Protein AF-A0A359F257-F1 (afdb_monomer_lite)

Foldseek 3Di:
DVLLQDWDKDWDWDQDPPRDIDIDIDTHDPDPSNVVVCVVVPVPVVVVVVVVVVVVVPD

Sequence (59 aa):
GAGDLAFTARIEMQEAPGGSTHYRAVAMHATEAACSQHAEMGFADGWGAALDQLVALMG

Structure (mmCIF, N/CA/C/O backbone):
data_AF-A0A359F257-F1
#
_entry.id   AF-A0A359F257-F1
#
loop_
_atom_site.group_PDB
_atom_site.id
_atom_site.type_symbol
_atom_site.label_atom_id
_atom_site.label_alt_id
_atom_site.label_comp_id
_atom_site.label_asym_id
_atom_site.label_entity_id
_atom_site.label_seq_id
_atom_site.pdbx_PDB_ins_code
_atom_site.Cartn_x
_atom_site.Cartn_y
_atom_site.Cartn_z
_atom_site.occupancy
_atom_site.B_iso_or_equiv
_atom_site.auth_seq_id
_atom_site.auth_comp_id
_atom_site.auth_asym_id
_atom_site.auth_atom_id
_atom_site.pdbx_PDB_model_num
ATOM 1 N N . GLY A 1 1 ? 13.357 -3.433 -15.963 1.00 46.00 1 GLY A N 1
ATOM 2 C CA . GLY A 1 1 ? 14.088 -4.374 -15.063 1.00 46.00 1 GLY A CA 1
ATOM 3 C C . GLY A 1 1 ? 13.787 -3.994 -13.623 1.00 46.00 1 GLY A C 1
ATOM 4 O O . GLY A 1 1 ? 13.223 -2.932 -13.451 1.00 46.00 1 GLY A O 1
ATOM 5 N N . ALA A 1 2 ? 14.127 -4.781 -12.594 1.00 51.12 2 ALA A N 1
ATOM 6 C CA . ALA A 1 2 ? 13.684 -4.554 -11.196 1.00 51.12 2 ALA A CA 1
ATOM 7 C C . ALA A 1 2 ? 13.856 -3.118 -10.618 1.00 51.12 2 AL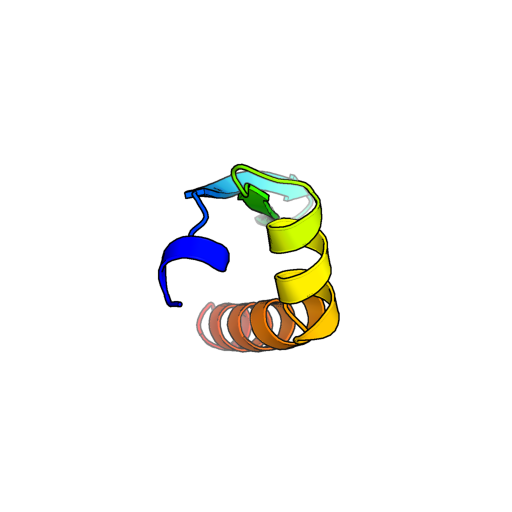A A C 1
ATOM 9 O O . ALA A 1 2 ? 13.217 -2.788 -9.625 1.00 51.12 2 ALA A O 1
ATOM 10 N N . GLY A 1 3 ? 14.666 -2.253 -11.243 1.00 58.62 3 GLY A N 1
ATOM 11 C CA . GLY A 1 3 ? 14.755 -0.822 -10.928 1.00 58.62 3 GLY A CA 1
ATOM 12 C C . GLY A 1 3 ? 13.517 0.023 -11.270 1.00 58.62 3 GLY A C 1
ATOM 13 O O . GLY A 1 3 ? 13.362 1.085 -10.678 1.00 58.62 3 GLY A O 1
ATOM 14 N N . ASP A 1 4 ? 12.617 -0.435 -12.148 1.00 73.25 4 ASP A N 1
ATOM 15 C CA . ASP A 1 4 ? 11.446 0.354 -12.571 1.00 73.25 4 ASP A CA 1
ATOM 16 C C . ASP A 1 4 ? 10.312 0.366 -11.531 1.00 73.25 4 ASP A C 1
ATOM 18 O O . ASP A 1 4 ? 9.456 1.236 -11.586 1.00 73.25 4 ASP A O 1
ATOM 22 N N . LEU A 1 5 ? 10.303 -0.555 -10.559 1.00 88.62 5 LEU A N 1
ATOM 23 C CA . LEU A 1 5 ? 9.227 -0.669 -9.559 1.00 88.62 5 LEU A CA 1
ATOM 24 C C . LEU A 1 5 ? 9.670 -0.366 -8.128 1.00 88.62 5 LEU A C 1
ATOM 26 O O . LEU A 1 5 ? 8.851 -0.434 -7.215 1.00 88.62 5 LEU A O 1
ATOM 30 N N . ALA A 1 6 ? 10.941 -0.033 -7.904 1.00 94.62 6 ALA A N 1
ATOM 31 C CA . ALA A 1 6 ? 11.406 0.324 -6.570 1.00 94.62 6 ALA A CA 1
ATOM 32 C C . ALA A 1 6 ? 10.618 1.534 -6.028 1.00 94.62 6 ALA A C 1
ATOM 34 O O . ALA A 1 6 ? 10.381 2.513 -6.742 1.00 94.62 6 ALA A O 1
ATOM 35 N N . PHE A 1 7 ? 10.225 1.465 -4.757 1.00 95.69 7 PHE A N 1
ATOM 36 C CA . PHE A 1 7 ? 9.551 2.553 -4.055 1.00 95.69 7 PHE A CA 1
ATOM 37 C C . PHE A 1 7 ? 10.009 2.649 -2.605 1.00 95.69 7 PHE A C 1
ATOM 39 O O . PHE A 1 7 ? 10.452 1.671 -2.003 1.00 95.69 7 PHE A O 1
ATOM 46 N N . THR A 1 8 ? 9.839 3.836 -2.031 1.00 97.69 8 THR A N 1
ATOM 47 C CA . THR A 1 8 ? 9.919 4.045 -0.584 1.00 97.69 8 THR A CA 1
ATOM 48 C C . THR A 1 8 ? 8.511 3.981 -0.008 1.00 97.69 8 THR A C 1
ATOM 50 O O . THR A 1 8 ? 7.629 4.725 -0.441 1.00 97.69 8 THR A O 1
ATOM 53 N N . ALA A 1 9 ? 8.294 3.112 0.977 1.00 97.56 9 ALA A N 1
ATOM 54 C CA . ALA A 1 9 ? 7.035 3.048 1.710 1.00 97.56 9 ALA A CA 1
ATOM 55 C C . ALA A 1 9 ? 7.037 4.047 2.875 1.00 97.56 9 ALA A C 1
ATOM 57 O O . ALA A 1 9 ? 7.996 4.108 3.646 1.00 97.56 9 ALA A O 1
ATOM 58 N N . ARG A 1 10 ? 5.943 4.792 3.045 1.00 98.44 10 ARG A N 1
ATOM 59 C CA . ARG A 1 10 ? 5.661 5.573 4.254 1.00 98.44 10 ARG A CA 1
ATOM 60 C C . ARG A 1 10 ? 4.402 5.032 4.913 1.00 98.44 10 ARG A C 1
ATOM 62 O O . ARG A 1 10 ? 3.334 5.078 4.309 1.00 98.44 10 ARG A O 1
ATOM 69 N N . ILE A 1 11 ? 4.547 4.536 6.138 1.00 98.00 11 ILE A N 1
ATOM 70 C CA . ILE A 1 11 ? 3.444 4.035 6.958 1.00 98.00 11 ILE A CA 1
ATOM 71 C C . ILE A 1 11 ? 3.205 5.026 8.089 1.00 98.00 11 ILE A C 1
ATOM 73 O O . ILE A 1 11 ? 4.113 5.334 8.858 1.00 98.00 11 ILE A O 1
ATOM 77 N N . GLU A 1 12 ? 1.988 5.542 8.164 1.00 98.31 12 GLU A N 1
ATOM 78 C CA . GLU A 1 12 ? 1.553 6.500 9.169 1.00 98.31 12 GLU A CA 1
ATOM 79 C C . GLU A 1 12 ? 0.446 5.863 10.003 1.00 98.31 12 GLU A C 1
ATOM 81 O O . GLU A 1 12 ? -0.475 5.245 9.468 1.00 98.31 12 GLU A O 1
ATOM 86 N N . MET A 1 13 ? 0.543 6.028 11.318 1.00 97.69 13 MET A N 1
ATOM 87 C CA . MET A 1 13 ? -0.435 5.542 12.282 1.00 97.69 13 MET A CA 1
ATOM 88 C C . MET A 1 13 ? -0.791 6.696 13.206 1.00 97.69 13 MET A C 1
ATOM 90 O O . MET A 1 13 ? 0.096 7.373 13.726 1.00 97.69 13 MET A O 1
ATOM 94 N N . GLN A 1 14 ? -2.084 6.947 13.363 1.00 98.12 14 GLN A N 1
ATOM 95 C CA . GLN A 1 14 ? -2.611 8.003 14.219 1.00 98.12 14 GLN A CA 1
ATOM 96 C C . GLN A 1 14 ? -3.722 7.428 15.085 1.00 98.12 14 GLN A C 1
ATOM 98 O O . GLN A 1 14 ? -4.467 6.553 14.638 1.00 98.12 14 GLN A O 1
ATOM 103 N N . GLU A 1 15 ? -3.845 7.927 16.309 1.00 97.81 15 GLU A N 1
ATOM 104 C CA . GLU A 1 15 ? -4.973 7.578 17.167 1.00 97.81 15 GLU A CA 1
ATOM 105 C C . GLU A 1 15 ? -6.292 7.964 16.488 1.00 97.81 15 GLU A C 1
ATOM 107 O O . GLU A 1 15 ? -6.421 9.040 15.899 1.00 97.81 15 GLU A O 1
ATOM 112 N N . ALA A 1 16 ? -7.277 7.076 16.576 1.00 96.62 16 ALA A N 1
ATOM 113 C CA . ALA A 1 16 ? -8.624 7.300 16.083 1.00 96.62 16 ALA A CA 1
ATOM 114 C C . ALA A 1 16 ? -9.656 7.010 17.191 1.00 96.62 16 ALA A C 1
ATOM 116 O O . ALA A 1 16 ? -9.354 6.322 18.174 1.00 96.62 16 ALA A O 1
ATOM 117 N N . PRO A 1 17 ? -10.886 7.552 17.081 1.00 96.62 17 PRO A N 1
ATOM 118 C CA . PRO A 1 17 ? -11.914 7.375 18.101 1.00 96.62 17 PRO A CA 1
ATOM 119 C C . PRO A 1 17 ? -12.169 5.904 18.452 1.00 96.62 17 PRO A C 1
ATOM 121 O O . PRO A 1 17 ? -12.034 5.010 17.615 1.00 96.62 17 PRO A O 1
ATOM 124 N N . GLY A 1 18 ? -12.562 5.655 19.703 1.00 95.12 18 GLY A N 1
ATOM 125 C CA . GLY A 1 18 ? -12.885 4.304 20.171 1.00 95.12 18 GLY A CA 1
ATOM 126 C C . GLY A 1 18 ? -11.673 3.384 20.345 1.00 95.12 18 GLY A C 1
ATOM 127 O O . GLY A 1 18 ? -11.839 2.172 20.291 1.00 95.12 18 GLY A O 1
ATOM 128 N N . GLY A 1 19 ? -10.468 3.939 20.531 1.00 92.94 19 GLY A N 1
ATOM 129 C CA . GLY A 1 19 ? -9.239 3.150 20.688 1.00 92.94 19 GLY A CA 1
ATOM 130 C C . GLY A 1 19 ? -8.760 2.495 19.390 1.00 92.94 19 GLY A C 1
ATOM 131 O O . GLY A 1 19 ? -7.967 1.560 19.432 1.00 92.94 19 GLY A O 1
ATOM 132 N N . SER A 1 20 ? -9.256 2.965 18.243 1.00 94.31 20 SER A N 1
ATOM 133 C CA . SER A 1 20 ? -8.840 2.491 16.925 1.00 94.31 20 SER A CA 1
ATOM 134 C C . SER A 1 20 ? -7.610 3.257 16.421 1.00 94.31 20 SER A C 1
ATOM 136 O O . SER A 1 20 ? -7.143 4.212 17.043 1.00 94.31 20 SER A O 1
ATOM 138 N N . THR A 1 21 ? -7.054 2.831 15.287 1.00 96.62 21 THR A N 1
ATOM 139 C CA . THR A 1 21 ? -5.912 3.491 14.642 1.00 96.62 21 THR A CA 1
ATOM 140 C C . THR A 1 21 ? -6.268 3.847 13.208 1.00 96.62 21 THR A C 1
ATOM 142 O O . THR A 1 21 ? -6.670 2.985 12.429 1.00 96.62 21 THR A O 1
ATOM 145 N N . HIS A 1 22 ? -6.082 5.111 12.837 1.00 97.44 22 HIS A N 1
ATOM 146 C CA . HIS A 1 22 ? -6.102 5.520 11.442 1.00 97.44 22 HIS A CA 1
ATOM 147 C C . HIS A 1 22 ? -4.760 5.154 10.802 1.00 97.44 22 HIS A C 1
ATOM 149 O O . HIS A 1 22 ? -3.728 5.772 11.079 1.00 97.44 22 HIS A O 1
ATOM 155 N N . TYR A 1 23 ? -4.783 4.125 9.960 1.00 97.44 23 TYR A N 1
ATOM 156 C CA . TYR A 1 23 ? -3.627 3.623 9.22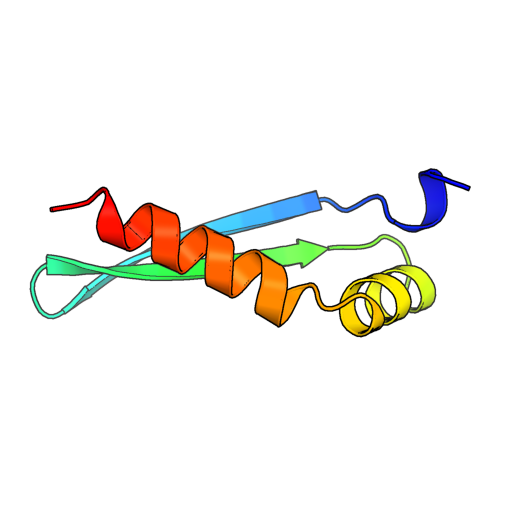8 1.00 97.44 23 TYR A CA 1
ATOM 157 C C . TYR A 1 23 ? -3.589 4.212 7.815 1.00 97.44 23 TYR A C 1
ATOM 159 O O . TYR A 1 23 ? -4.584 4.172 7.090 1.00 97.44 23 TYR A O 1
ATOM 167 N N . ARG A 1 24 ? -2.428 4.721 7.392 1.00 97.50 24 ARG A N 1
ATOM 168 C CA . ARG A 1 24 ? -2.198 5.195 6.022 1.00 97.50 24 ARG A CA 1
ATOM 169 C C . ARG A 1 24 ? -0.870 4.673 5.487 1.00 97.50 24 ARG A C 1
ATOM 171 O O . ARG A 1 24 ? 0.178 4.920 6.075 1.00 97.50 24 ARG A O 1
ATOM 178 N N . ALA A 1 25 ? -0.917 4.013 4.333 1.00 97.50 25 ALA A N 1
ATOM 179 C CA . ALA A 1 25 ? 0.261 3.584 3.588 1.00 97.50 25 ALA A CA 1
ATOM 180 C C . ALA A 1 25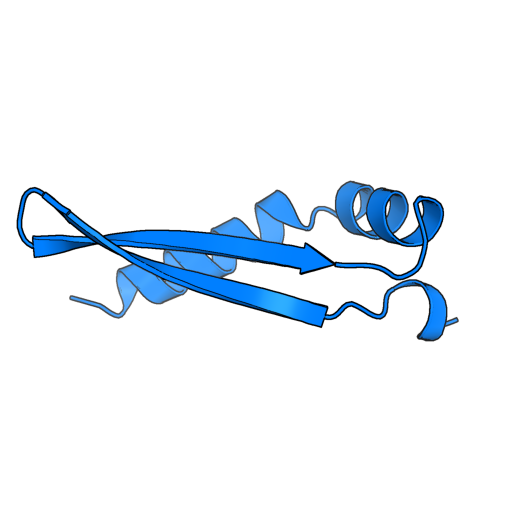 ? 0.408 4.394 2.296 1.00 97.50 25 ALA A C 1
ATOM 182 O O . ALA A 1 25 ? -0.563 4.612 1.574 1.00 97.50 25 ALA A O 1
ATOM 183 N N . VAL A 1 26 ? 1.630 4.835 2.001 1.00 97.19 26 VAL A N 1
ATOM 184 C CA . VAL A 1 26 ? 1.975 5.550 0.766 1.00 97.19 26 VAL A CA 1
ATOM 185 C C . VAL A 1 26 ? 3.189 4.881 0.128 1.00 97.19 26 VAL A C 1
ATOM 187 O O . VAL A 1 26 ? 4.249 4.821 0.749 1.00 97.19 26 VAL A O 1
ATOM 190 N N . ALA A 1 27 ? 3.051 4.411 -1.113 1.00 97.00 27 ALA A N 1
ATOM 191 C CA . ALA A 1 27 ? 4.166 3.955 -1.940 1.00 97.00 27 ALA A CA 1
ATOM 192 C C . ALA A 1 27 ? 4.652 5.112 -2.825 1.00 97.00 27 ALA A C 1
ATOM 194 O O . ALA A 1 27 ? 3.896 5.644 -3.635 1.00 97.00 27 ALA A O 1
ATOM 195 N N . MET A 1 28 ? 5.903 5.535 -2.644 1.00 97.19 28 MET A N 1
ATOM 196 C CA . MET A 1 28 ? 6.491 6.663 -3.371 1.00 97.19 28 MET A CA 1
ATOM 197 C C . MET A 1 28 ? 7.519 6.156 -4.380 1.00 97.19 28 MET A C 1
ATOM 199 O O . MET A 1 28 ? 8.580 5.662 -3.993 1.0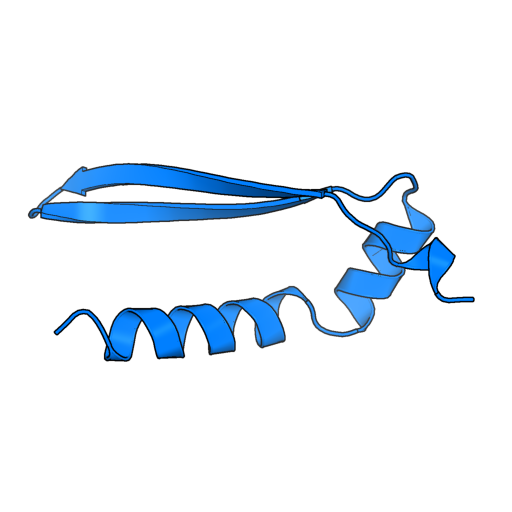0 97.19 28 MET A O 1
ATOM 203 N N . HIS A 1 29 ? 7.204 6.302 -5.663 1.00 96.50 29 HIS A N 1
ATOM 204 C CA . HIS A 1 29 ? 8.088 5.946 -6.770 1.00 96.50 29 HIS A CA 1
ATOM 205 C C . HIS A 1 29 ? 8.889 7.156 -7.261 1.00 96.50 29 HIS A C 1
ATOM 207 O O . HIS A 1 29 ? 8.481 8.303 -7.087 1.00 96.50 29 HIS A O 1
ATOM 213 N N . ALA A 1 30 ? 10.023 6.893 -7.912 1.00 95.75 30 ALA A N 1
ATOM 214 C CA . ALA A 1 30 ? 10.869 7.939 -8.487 1.00 95.75 30 ALA A CA 1
ATOM 215 C C . ALA A 1 30 ? 10.269 8.585 -9.750 1.00 95.75 30 ALA A C 1
ATOM 217 O O . ALA A 1 30 ? 10.632 9.708 -10.094 1.00 95.75 30 ALA A O 1
ATOM 218 N N . THR A 1 31 ? 9.375 7.883 -10.454 1.00 95.00 31 THR A N 1
ATOM 219 C CA . THR A 1 31 ? 8.749 8.351 -11.696 1.00 95.00 31 THR A CA 1
ATOM 220 C C . THR A 1 31 ? 7.256 8.042 -11.714 1.00 95.00 31 THR A C 1
ATOM 222 O O . THR A 1 31 ? 6.778 7.128 -11.040 1.00 95.00 31 THR A O 1
ATOM 225 N N . GLU A 1 32 ? 6.516 8.797 -12.524 1.00 95.75 32 GLU A N 1
ATOM 226 C CA . GLU A 1 32 ? 5.088 8.566 -12.747 1.00 95.75 32 GLU A CA 1
ATOM 227 C C . GLU A 1 32 ? 4.830 7.218 -13.430 1.00 95.75 32 GLU A C 1
ATOM 229 O O . GLU A 1 32 ? 3.962 6.475 -12.990 1.00 95.75 32 GLU A O 1
ATOM 234 N N . ALA A 1 33 ? 5.633 6.852 -14.435 1.00 95.19 33 ALA A N 1
ATOM 235 C CA . ALA A 1 33 ? 5.491 5.576 -15.140 1.00 95.19 33 ALA A CA 1
ATOM 236 C C . ALA A 1 33 ? 5.626 4.367 -14.197 1.00 95.19 33 ALA A C 1
ATOM 238 O O . ALA A 1 33 ? 4.832 3.435 -14.282 1.00 95.19 33 ALA A O 1
ATOM 239 N N . ALA A 1 34 ? 6.583 4.412 -13.265 1.00 95.44 34 ALA A N 1
ATOM 240 C CA . ALA A 1 34 ? 6.756 3.395 -12.229 1.00 95.44 34 ALA A CA 1
ATOM 241 C C . ALA A 1 34 ? 5.541 3.308 -11.290 1.00 95.44 34 ALA A C 1
ATOM 243 O O . ALA A 1 34 ? 5.080 2.216 -10.962 1.00 95.44 34 ALA A O 1
ATOM 244 N N . CYS A 1 35 ? 5.011 4.467 -10.882 1.00 95.81 35 CYS A N 1
ATOM 245 C CA . CYS A 1 35 ? 3.818 4.555 -10.043 1.00 95.81 35 CYS A CA 1
ATOM 246 C C . CYS A 1 35 ? 2.592 3.953 -10.744 1.00 95.81 35 CYS A C 1
ATOM 248 O O . CYS A 1 35 ? 1.926 3.089 -10.176 1.00 95.81 35 CYS A O 1
ATOM 250 N N . SER A 1 36 ? 2.334 4.351 -11.994 1.00 96.25 36 SER A N 1
ATOM 251 C CA . SER A 1 36 ? 1.223 3.829 -12.794 1.00 96.25 36 SER A CA 1
ATOM 252 C C . SER A 1 36 ? 1.364 2.332 -13.036 1.00 96.25 36 SER A C 1
ATOM 254 O O . SER A 1 36 ? 0.405 1.599 -12.827 1.00 96.25 36 SER A O 1
ATOM 256 N N . GLN A 1 37 ? 2.565 1.853 -13.373 1.00 96.38 37 GLN A N 1
ATOM 257 C CA . GLN A 1 37 ? 2.812 0.423 -13.550 1.00 96.38 37 GLN A CA 1
ATOM 258 C C . GLN A 1 37 ? 2.510 -0.368 -12.269 1.00 96.38 37 GLN A C 1
ATOM 260 O O . GLN A 1 37 ? 1.848 -1.402 -12.322 1.00 96.38 37 GLN A O 1
ATOM 265 N N . HIS A 1 38 ? 2.961 0.109 -11.106 1.00 95.94 38 HIS A N 1
ATOM 266 C CA . HIS A 1 38 ? 2.687 -0.557 -9.832 1.00 95.94 38 HIS A CA 1
ATOM 267 C C . HIS A 1 38 ? 1.193 -0.522 -9.465 1.00 95.94 38 HIS A C 1
ATOM 269 O O . HIS A 1 38 ? 0.661 -1.499 -8.934 1.00 95.94 38 HIS A O 1
ATOM 275 N N . ALA A 1 39 ? 0.497 0.572 -9.787 1.00 95.94 39 ALA A N 1
ATOM 276 C CA . ALA A 1 39 ? -0.948 0.675 -9.613 1.00 95.94 39 ALA A CA 1
ATOM 277 C C . ALA A 1 39 ? -1.706 -0.308 -10.525 1.00 95.94 39 ALA A C 1
ATOM 279 O O . ALA A 1 39 ? -2.575 -1.028 -10.039 1.00 95.94 39 ALA A O 1
ATOM 280 N N . GLU A 1 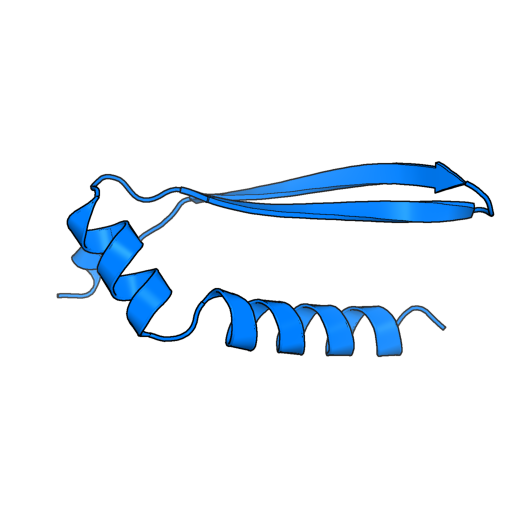40 ? -1.335 -0.402 -11.806 1.00 97.06 40 GLU A N 1
ATOM 281 C CA . GLU A 1 40 ? -1.905 -1.339 -12.790 1.00 97.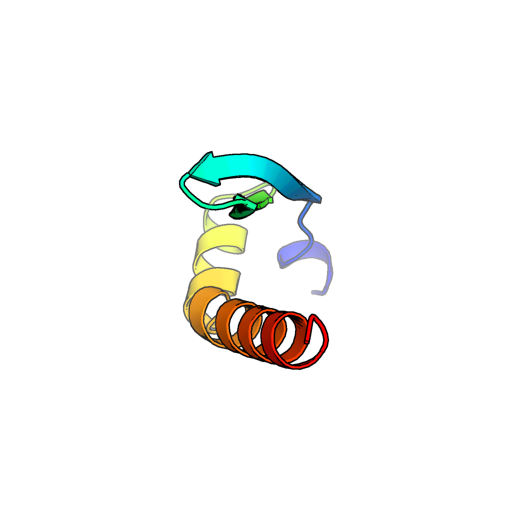06 40 GLU A CA 1
ATOM 282 C C . GLU A 1 40 ? -1.671 -2.807 -12.414 1.00 97.06 40 GLU A C 1
ATOM 284 O O . GLU A 1 40 ? -2.510 -3.661 -12.693 1.00 97.06 40 GLU A O 1
ATOM 289 N N . MET A 1 41 ? -0.563 -3.108 -11.731 1.00 96.38 41 MET A N 1
ATOM 290 C CA . MET A 1 41 ? -0.305 -4.433 -11.159 1.00 96.38 41 MET A CA 1
ATOM 291 C C . MET A 1 41 ? -1.239 -4.796 -9.992 1.00 96.38 41 MET A C 1
ATOM 293 O O . MET A 1 41 ? -1.244 -5.952 -9.572 1.00 96.38 41 MET A O 1
ATOM 297 N N . GLY A 1 42 ? -2.011 -3.843 -9.460 1.00 96.62 42 GLY A N 1
ATOM 298 C CA . GLY A 1 42 ? -2.967 -4.077 -8.378 1.00 96.62 42 GLY A CA 1
ATOM 299 C C . GLY A 1 42 ? -2.424 -3.776 -6.981 1.00 96.62 42 GLY A C 1
ATOM 300 O O . GLY A 1 42 ? -2.807 -4.450 -6.025 1.00 96.62 42 GLY A O 1
ATOM 301 N N . PHE A 1 43 ? -1.543 -2.775 -6.829 1.00 95.56 43 PHE A N 1
ATOM 302 C CA . PHE A 1 43 ? -0.992 -2.394 -5.517 1.00 95.56 43 PHE A CA 1
ATOM 303 C C . PHE A 1 43 ? -2.074 -2.189 -4.445 1.00 95.56 43 PHE A C 1
ATOM 305 O O . PHE A 1 43 ? -1.916 -2.682 -3.334 1.00 95.56 43 PHE A O 1
ATOM 312 N N . ALA A 1 44 ? -3.171 -1.492 -4.764 1.00 95.56 44 ALA A N 1
ATOM 313 C CA . ALA A 1 44 ? -4.229 -1.207 -3.793 1.00 95.56 44 ALA A CA 1
ATOM 314 C C . ALA A 1 44 ? -4.911 -2.487 -3.283 1.00 95.56 44 ALA A C 1
ATOM 316 O O . ALA A 1 44 ? -5.066 -2.651 -2.075 1.00 95.56 44 ALA A O 1
ATOM 317 N N . ASP A 1 45 ? -5.244 -3.411 -4.185 1.00 97.94 45 ASP A N 1
ATOM 318 C CA . ASP A 1 45 ? -5.894 -4.676 -3.833 1.00 97.94 45 ASP A CA 1
ATOM 319 C C . ASP A 1 45 ? -4.940 -5.589 -3.054 1.00 97.94 45 ASP A C 1
ATOM 321 O O . ASP A 1 45 ? -5.299 -6.144 -2.015 1.00 97.94 45 ASP A O 1
ATOM 325 N N . GLY A 1 46 ? -3.690 -5.707 -3.514 1.00 97.75 46 GLY A N 1
ATOM 326 C CA . GLY A 1 46 ? -2.673 -6.527 -2.857 1.00 97.75 46 GLY A CA 1
ATOM 327 C C . GLY A 1 46 ? -2.285 -5.998 -1.474 1.00 97.75 46 GLY A C 1
ATOM 328 O O . GLY A 1 46 ? -2.194 -6.768 -0.517 1.00 97.75 46 GLY A O 1
ATOM 329 N N . TRP A 1 47 ? -2.092 -4.682 -1.344 1.00 97.75 47 TRP A N 1
ATOM 330 C CA . TRP A 1 47 ? -1.799 -4.048 -0.059 1.00 97.75 47 TRP A CA 1
ATOM 331 C C . TRP A 1 47 ? -3.004 -4.100 0.883 1.00 97.75 47 TRP A C 1
ATOM 333 O O . TRP A 1 47 ? -2.832 -4.345 2.076 1.00 97.75 47 TRP A O 1
ATOM 343 N N . GLY A 1 48 ? -4.219 -3.926 0.352 1.00 97.50 48 GLY A N 1
ATOM 344 C CA . GLY A 1 48 ? -5.468 -4.088 1.094 1.00 97.50 48 GLY A CA 1
ATOM 345 C C . GLY A 1 48 ? -5.596 -5.486 1.694 1.00 97.50 48 GLY A C 1
ATOM 346 O O . GLY A 1 48 ? -5.779 -5.612 2.899 1.00 97.50 48 GLY A O 1
ATOM 347 N N . ALA A 1 49 ? -5.366 -6.535 0.901 1.00 98.44 49 ALA A N 1
ATOM 348 C CA . ALA A 1 49 ? -5.399 -7.913 1.390 1.00 98.44 49 ALA A CA 1
ATOM 349 C C . ALA A 1 49 ? -4.353 -8.185 2.490 1.00 98.44 49 ALA A C 1
ATOM 351 O O . ALA A 1 49 ? -4.637 -8.889 3.460 1.00 98.44 49 ALA A O 1
ATOM 352 N N . ALA A 1 50 ? -3.147 -7.621 2.369 1.00 97.94 50 ALA A N 1
ATOM 353 C CA . ALA A 1 50 ? -2.126 -7.718 3.414 1.00 97.94 50 ALA A CA 1
ATOM 354 C C . ALA A 1 50 ? -2.534 -6.969 4.697 1.00 97.94 50 ALA A C 1
ATOM 356 O O . ALA A 1 50 ? -2.288 -7.453 5.804 1.00 97.94 50 ALA A O 1
ATOM 357 N N . LEU A 1 51 ? -3.180 -5.805 4.567 1.00 97.38 51 LEU A N 1
ATOM 358 C CA . LEU A 1 51 ? -3.711 -5.057 5.705 1.00 97.38 51 LEU A CA 1
ATOM 359 C C . LEU A 1 51 ? -4.854 -5.814 6.395 1.00 97.38 51 LEU A C 1
ATOM 361 O O . LEU A 1 51 ? -4.862 -5.891 7.620 1.00 97.38 51 LEU A O 1
ATOM 365 N N . ASP A 1 52 ? -5.764 -6.429 5.638 1.00 97.69 52 ASP A N 1
ATOM 366 C CA . ASP A 1 52 ? -6.842 -7.260 6.188 1.00 97.69 52 ASP A CA 1
ATOM 367 C C . ASP A 1 52 ? -6.281 -8.433 7.005 1.00 97.69 52 ASP A C 1
ATOM 369 O O . ASP A 1 52 ? -6.751 -8.716 8.109 1.00 97.69 52 ASP A O 1
ATOM 373 N N . GLN A 1 53 ? -5.224 -9.083 6.505 1.00 98.38 53 GLN A N 1
ATOM 374 C CA . GLN A 1 53 ? -4.513 -10.135 7.238 1.00 98.38 53 GLN A CA 1
ATOM 375 C C . GLN A 1 53 ? -3.899 -9.613 8.542 1.00 98.38 53 GLN A C 1
ATOM 377 O O . GLN A 1 53 ? -4.007 -10.279 9.570 1.00 98.38 53 GLN A O 1
ATOM 382 N N . LEU A 1 54 ? -3.279 -8.428 8.524 1.00 96.56 54 LEU A N 1
ATOM 383 C CA . LEU A 1 54 ? -2.751 -7.797 9.735 1.00 96.56 54 LEU A CA 1
ATOM 384 C C . LEU A 1 54 ? -3.869 -7.519 10.747 1.00 96.56 54 LEU A C 1
ATOM 386 O O . LEU A 1 54 ? -3.723 -7.862 11.917 1.00 96.56 54 LEU A O 1
ATOM 390 N N . VAL A 1 55 ? -4.990 -6.940 10.309 1.00 95.81 55 VAL A N 1
ATOM 391 C CA . VAL A 1 55 ? -6.142 -6.646 11.176 1.00 95.81 55 VAL A CA 1
ATOM 392 C C . VAL A 1 55 ? -6.695 -7.924 11.808 1.00 95.81 55 VAL A C 1
ATOM 394 O O . VAL A 1 55 ? -6.980 -7.928 13.003 1.00 95.81 55 VAL A O 1
ATOM 397 N N . ALA A 1 56 ? -6.770 -9.026 11.058 1.00 96.69 56 ALA A N 1
ATOM 398 C CA . ALA A 1 56 ? -7.209 -10.319 11.583 1.00 96.69 56 ALA A CA 1
ATOM 399 C C . ALA A 1 56 ? -6.296 -10.883 12.693 1.00 96.69 56 ALA A C 1
ATOM 401 O O . ALA A 1 56 ? -6.755 -11.688 13.502 1.00 96.69 56 ALA A O 1
ATOM 402 N N . LEU A 1 57 ? -5.023 -10.467 12.753 1.00 96.69 57 LEU A N 1
ATOM 403 C CA . LEU A 1 57 ? -4.077 -10.860 13.806 1.00 96.69 57 LEU A CA 1
ATOM 404 C C . LEU A 1 57 ? -4.150 -9.981 15.064 1.00 96.69 57 LEU A C 1
ATOM 406 O O . LEU A 1 57 ? -3.645 -10.397 16.103 1.00 96.69 57 LEU A O 1
ATOM 410 N N . MET A 1 58 ? -4.745 -8.786 14.995 1.00 88.50 58 MET A N 1
ATOM 411 C CA . MET A 1 58 ? -4.781 -7.816 16.106 1.00 88.50 58 MET A CA 1
ATOM 412 C C . MET A 1 58 ? -5.945 -8.029 17.092 1.00 88.50 58 MET A C 1
ATOM 414 O O . MET A 1 58 ? -6.376 -7.074 17.736 1.00 88.50 58 MET A O 1
ATOM 418 N N . GLY A 1 59 ? -6.461 -9.260 17.181 1.00 67.69 59 GLY A N 1
ATOM 419 C CA . GLY A 1 59 ? -7.559 -9.644 18.079 1.00 67.69 59 GLY A CA 1
ATOM 420 C C . GLY A 1 59 ? -7.302 -9.348 19.552 1.00 67.69 59 GLY A C 1
ATOM 421 O O . GLY A 1 59 ? -6.167 -9.596 20.022 1.00 67.69 59 GLY A O 1
#

Radius of gyration: 13.96 Å; chains: 1; bounding box: 28×19×36 Å

pLDDT: mean 93.27, std 10.89, range [46.0, 98.44]

Secondary structure (DSSP, 8-state):
-GGGS-EEEEEEEEEEGGGEEEEEEEEEESSHHHHHHHHHTTHHHHHHHHHHHHHHH--